Protein AF-A0A836WP40-F1 (afdb_monomer_lite)

Structure (mmCIF, N/CA/C/O backbone):
data_AF-A0A836WP40-F1
#
_entry.id   AF-A0A836WP40-F1
#
loop_
_atom_site.group_PDB
_atom_site.id
_atom_site.type_symbol
_atom_site.label_atom_id
_atom_site.label_alt_id
_atom_site.label_comp_id
_atom_site.label_asym_id
_atom_site.label_entity_id
_atom_site.label_seq_id
_atom_site.pdbx_PDB_ins_code
_atom_site.Cartn_x
_atom_site.Cartn_y
_atom_site.Cartn_z
_atom_site.occupancy
_atom_site.B_iso_or_equiv
_atom_site.auth_seq_id
_atom_site.auth_comp_id
_atom_site.auth_asym_id
_atom_site.auth_atom_id
_atom_site.pdbx_PDB_model_num
ATOM 1 N N . MET A 1 1 ? 6.397 5.178 21.755 1.00 40.31 1 MET A N 1
ATOM 2 C CA . MET A 1 1 ? 6.570 3.739 21.449 1.00 40.31 1 MET A CA 1
ATOM 3 C C . MET A 1 1 ? 5.247 2.961 21.453 1.00 40.31 1 MET A C 1
ATOM 5 O O . MET A 1 1 ? 5.167 1.991 20.722 1.00 40.31 1 MET A O 1
ATOM 9 N N . GLU A 1 2 ? 4.179 3.422 22.120 1.00 42.62 2 GLU A N 1
ATOM 10 C CA . GLU A 1 2 ? 2.852 2.752 22.155 1.00 42.62 2 GLU A CA 1
ATOM 11 C C . GLU A 1 2 ? 2.102 2.624 20.812 1.00 42.62 2 GLU A C 1
ATOM 13 O O . GLU A 1 2 ? 1.207 1.794 20.668 1.00 42.62 2 GLU A O 1
ATOM 18 N N . GLN A 1 3 ? 2.430 3.432 19.796 1.00 47.53 3 GLN A N 1
ATOM 19 C CA . GLN A 1 3 ? 1.734 3.343 18.506 1.00 47.53 3 GLN A CA 1
ATOM 20 C C . GLN A 1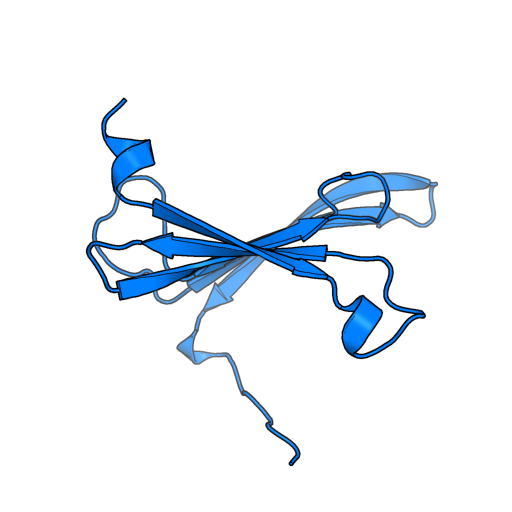 3 ? 1.988 2.010 17.795 1.00 47.53 3 GLN A C 1
ATOM 22 O O . GLN A 1 3 ? 1.074 1.522 17.145 1.00 47.53 3 GLN A O 1
ATOM 27 N N . ALA A 1 4 ? 3.172 1.402 17.934 1.00 55.56 4 ALA A N 1
ATOM 28 C CA . ALA A 1 4 ? 3.502 0.153 17.243 1.00 55.56 4 ALA A CA 1
ATOM 29 C C . ALA A 1 4 ? 2.743 -1.059 17.807 1.00 55.56 4 ALA A C 1
ATOM 31 O O . ALA A 1 4 ? 2.461 -1.997 17.069 1.00 55.56 4 ALA A O 1
ATOM 32 N N . GLU A 1 5 ? 2.349 -1.023 19.083 1.00 61.91 5 GLU A N 1
ATOM 33 C CA . GLU A 1 5 ? 1.643 -2.136 19.723 1.00 61.91 5 GLU A CA 1
ATOM 34 C C . GLU A 1 5 ? 0.207 -2.298 19.236 1.00 61.91 5 GLU A C 1
ATOM 36 O O . GLU A 1 5 ? -0.356 -3.378 19.374 1.00 61.91 5 GLU A O 1
ATOM 41 N N . ASN A 1 6 ? -0.395 -1.265 18.646 1.00 80.56 6 ASN A N 1
ATOM 42 C CA . ASN A 1 6 ? -1.795 -1.291 18.222 1.00 80.56 6 ASN A CA 1
ATOM 43 C C . ASN A 1 6 ? -1.995 -1.755 16.777 1.00 80.56 6 ASN A C 1
ATOM 45 O O . ASN A 1 6 ? -3.132 -2.007 16.378 1.00 80.56 6 ASN A O 1
ATOM 49 N N . TYR A 1 7 ? -0.916 -1.918 16.011 1.00 82.19 7 TYR A N 1
ATOM 50 C CA . TYR A 1 7 ? -0.994 -2.360 14.624 1.00 82.19 7 TYR A CA 1
ATOM 51 C C . TYR A 1 7 ? -0.330 -3.718 14.429 1.00 82.19 7 TYR A C 1
ATOM 53 O O . TYR A 1 7 ? 0.682 -4.035 15.047 1.00 82.19 7 TYR A O 1
ATOM 61 N N . VAL A 1 8 ? -0.903 -4.515 13.536 1.00 88.75 8 VAL A N 1
ATOM 62 C CA . VAL A 1 8 ? -0.300 -5.749 13.028 1.00 88.75 8 VAL A CA 1
ATOM 63 C C . VAL A 1 8 ? -0.089 -5.593 11.534 1.00 88.75 8 VAL A C 1
ATOM 65 O O . VAL A 1 8 ? -0.893 -4.963 10.843 1.00 88.75 8 VAL A O 1
ATOM 68 N N . THR A 1 9 ? 1.003 -6.172 11.041 1.00 89.62 9 THR A N 1
ATOM 69 C CA . THR A 1 9 ? 1.245 -6.285 9.605 1.00 89.62 9 THR A CA 1
ATOM 70 C C . THR A 1 9 ? 1.233 -7.744 9.183 1.00 89.62 9 THR A C 1
ATOM 72 O O . THR A 1 9 ? 1.809 -8.590 9.863 1.00 89.62 9 THR A O 1
ATOM 75 N N . LEU A 1 10 ? 0.564 -8.033 8.070 1.00 89.38 10 LEU A N 1
ATOM 76 C CA . LEU A 1 10 ? 0.578 -9.347 7.428 1.00 89.38 10 LEU A CA 1
ATOM 77 C C . LEU A 1 10 ? 1.198 -9.190 6.047 1.00 89.38 10 LEU A C 1
ATOM 79 O O . LEU A 1 10 ? 0.722 -8.378 5.257 1.00 89.38 10 LEU A O 1
ATOM 83 N N . ARG A 1 11 ? 2.259 -9.943 5.760 1.00 90.19 11 ARG A N 1
ATOM 84 C CA . ARG A 1 11 ? 2.946 -9.922 4.465 1.00 90.19 11 ARG A CA 1
ATOM 85 C C . ARG A 1 11 ? 2.559 -11.156 3.663 1.00 90.19 11 ARG A C 1
ATOM 87 O O . ARG A 1 11 ? 2.639 -12.270 4.170 1.00 90.19 11 ARG A O 1
ATOM 94 N N . MET A 1 12 ? 2.144 -10.942 2.423 1.00 89.12 12 MET A N 1
ATOM 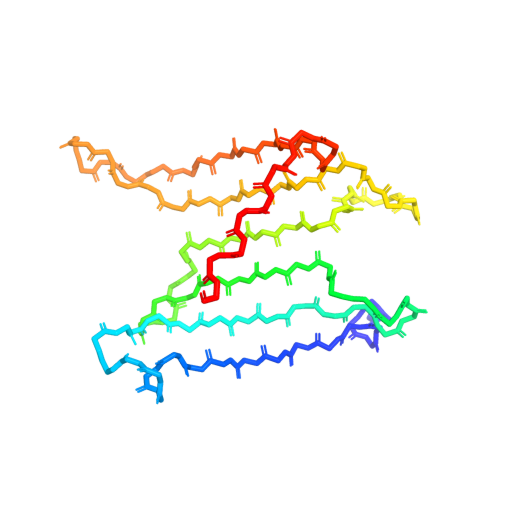95 C CA . MET A 1 12 ? 1.659 -11.971 1.514 1.00 89.12 12 MET A CA 1
ATOM 96 C C . MET A 1 12 ? 2.400 -11.873 0.184 1.00 89.12 12 MET A C 1
ATOM 98 O O . MET A 1 12 ? 2.488 -10.795 -0.405 1.00 89.12 12 MET A O 1
ATOM 102 N N . SER A 1 13 ? 2.900 -13.008 -0.301 1.00 85.00 13 SER A N 1
ATOM 103 C CA . SER A 1 13 ? 3.459 -13.121 -1.646 1.00 85.00 13 SER A CA 1
ATOM 104 C C . SER A 1 13 ? 2.396 -13.668 -2.589 1.00 85.00 13 SER A C 1
ATOM 106 O O . SER A 1 13 ? 1.835 -14.735 -2.335 1.00 85.00 13 SER A O 1
ATOM 108 N N . TYR A 1 14 ? 2.137 -12.976 -3.698 1.00 79.75 14 TYR A N 1
ATOM 109 C CA . TYR A 1 14 ? 1.200 -13.470 -4.711 1.00 79.75 14 TYR A CA 1
ATOM 110 C C . TYR A 1 14 ? 1.788 -14.564 -5.600 1.00 79.75 14 TYR A C 1
ATOM 112 O O . TYR A 1 14 ? 1.056 -15.139 -6.399 1.00 79.75 14 TYR A O 1
ATOM 120 N N . LYS A 1 15 ? 3.065 -14.926 -5.416 1.00 79.50 15 LYS A N 1
ATOM 121 C CA . LYS A 1 15 ? 3.723 -16.014 -6.157 1.00 79.50 15 LYS A CA 1
ATOM 122 C C . LYS A 1 15 ? 2.981 -17.349 -6.055 1.00 79.50 15 LYS A C 1
ATOM 124 O O . LYS A 1 15 ? 3.089 -18.171 -6.956 1.00 79.50 15 LYS A O 1
ATOM 129 N N . GLN A 1 16 ? 2.242 -17.561 -4.963 1.00 73.44 16 GLN A N 1
ATOM 130 C CA . GLN A 1 16 ? 1.407 -18.751 -4.766 1.00 73.44 16 GLN A CA 1
ATOM 131 C C . GLN A 1 16 ? 0.133 -18.748 -5.630 1.00 73.44 16 GLN A C 1
ATOM 133 O O . GLN A 1 16 ? -0.416 -19.814 -5.880 1.00 73.44 16 GLN A O 1
ATOM 138 N N . LEU A 1 17 ? -0.335 -17.574 -6.071 1.00 79.62 17 LEU A N 1
ATOM 139 C CA . LEU A 1 17 ? -1.509 -17.413 -6.938 1.00 79.62 17 LEU A CA 1
ATOM 140 C C . LEU A 1 17 ? -1.114 -17.292 -8.415 1.00 79.62 17 LEU A C 1
ATOM 142 O O . LEU A 1 17 ? -1.738 -17.909 -9.271 1.00 79.62 17 LEU A O 1
ATOM 146 N N . ASP A 1 18 ? -0.073 -16.513 -8.714 1.00 79.25 18 ASP A N 1
ATOM 147 C CA . ASP A 1 18 ? 0.503 -16.384 -10.052 1.00 79.25 18 ASP A CA 1
ATOM 148 C C . ASP A 1 18 ? 2.026 -16.173 -9.933 1.00 79.25 18 ASP A C 1
ATOM 150 O O . ASP A 1 18 ? 2.465 -15.123 -9.452 1.00 79.25 18 ASP A O 1
ATOM 154 N N . PRO A 1 19 ? 2.856 -17.128 -10.393 1.00 80.88 19 PRO A N 1
ATOM 155 C CA . PRO A 1 19 ? 4.316 -17.025 -10.333 1.00 80.88 19 PRO A CA 1
ATOM 156 C C . PRO A 1 19 ? 4.904 -15.827 -11.092 1.00 80.88 19 PRO A C 1
ATOM 158 O O . PRO A 1 19 ? 6.055 -15.456 -10.856 1.00 80.88 19 PRO A O 1
ATOM 161 N N . ARG A 1 20 ? 4.144 -15.225 -12.017 1.00 85.56 20 ARG A N 1
ATOM 162 C CA . ARG A 1 20 ? 4.552 -14.022 -12.756 1.00 85.56 20 ARG A CA 1
ATOM 163 C C . ARG A 1 20 ? 4.438 -12.765 -11.896 1.00 85.56 20 ARG A C 1
ATOM 165 O O . ARG A 1 20 ? 5.131 -11.787 -12.171 1.00 85.56 20 ARG A O 1
ATOM 172 N N . ILE A 1 21 ? 3.606 -12.787 -10.851 1.00 84.50 21 ILE A N 1
ATOM 173 C CA . ILE A 1 21 ? 3.481 -11.683 -9.901 1.00 84.50 21 ILE A CA 1
ATOM 174 C C . ILE A 1 21 ? 4.622 -11.786 -8.891 1.00 84.50 21 ILE A C 1
ATOM 176 O O . ILE A 1 21 ? 4.652 -12.629 -7.995 1.00 84.50 21 ILE A O 1
ATOM 180 N N . LYS A 1 22 ? 5.590 -10.892 -9.063 1.00 86.38 22 LYS A N 1
ATOM 181 C CA . LYS A 1 22 ? 6.799 -10.792 -8.235 1.00 86.38 22 LYS A CA 1
ATOM 182 C C . LYS A 1 22 ? 6.637 -9.856 -7.037 1.00 86.38 22 LYS A C 1
ATOM 184 O O . LYS A 1 22 ? 7.519 -9.786 -6.185 1.00 86.38 22 LYS A O 1
ATOM 189 N N . GLU A 1 23 ? 5.528 -9.134 -7.005 1.00 90.44 23 GLU A N 1
ATOM 190 C CA . GLU A 1 23 ? 5.198 -8.156 -5.983 1.00 90.44 23 GLU A CA 1
ATOM 191 C C . GLU A 1 23 ? 4.666 -8.833 -4.720 1.00 90.44 23 GLU A C 1
ATOM 193 O O . GLU A 1 23 ? 4.078 -9.919 -4.749 1.00 90.44 23 GLU A O 1
ATOM 198 N N . GLU A 1 24 ? 4.854 -8.156 -3.597 1.00 91.69 24 GLU A N 1
ATOM 199 C CA . GLU A 1 24 ? 4.371 -8.598 -2.300 1.00 91.69 24 GLU A CA 1
ATOM 200 C C . GLU A 1 24 ? 3.500 -7.522 -1.670 1.00 91.69 24 GLU A C 1
ATOM 202 O O . GLU A 1 24 ? 3.835 -6.336 -1.688 1.00 91.69 24 GLU A O 1
ATOM 207 N N . THR A 1 25 ? 2.398 -7.948 -1.063 1.00 92.00 25 THR A N 1
ATOM 208 C CA . THR A 1 25 ? 1.484 -7.052 -0.361 1.00 92.00 25 THR A CA 1
ATOM 209 C C . THR A 1 25 ? 1.687 -7.173 1.137 1.00 92.00 25 THR A C 1
ATOM 211 O O . THR A 1 25 ? 1.709 -8.267 1.697 1.00 92.00 25 THR A O 1
ATOM 214 N N . VAL A 1 26 ? 1.781 -6.032 1.809 1.00 93.00 26 VAL A N 1
ATOM 215 C CA . VAL A 1 26 ? 1.705 -5.920 3.262 1.00 93.00 26 VAL A CA 1
ATOM 216 C C . VAL A 1 26 ? 0.377 -5.275 3.628 1.00 93.00 26 VAL A C 1
ATOM 218 O O . VAL A 1 26 ? 0.102 -4.144 3.233 1.00 93.00 26 VAL A O 1
ATOM 221 N N . LEU A 1 27 ? -0.438 -5.980 4.402 1.00 90.94 27 LEU A N 1
ATOM 222 C CA . LEU A 1 27 ? -1.670 -5.473 4.995 1.00 90.94 27 LEU A CA 1
ATOM 223 C C . LEU A 1 27 ? -1.342 -4.822 6.338 1.00 90.94 27 LEU A C 1
ATOM 225 O O . LEU A 1 27 ? -0.604 -5.402 7.130 1.00 90.94 27 LEU A O 1
ATOM 229 N N . LEU A 1 28 ? -1.901 -3.644 6.607 1.00 87.50 28 LEU A N 1
ATOM 230 C CA . LEU A 1 28 ? -1.812 -2.956 7.894 1.00 87.50 28 LEU A CA 1
ATOM 231 C C . LEU A 1 28 ? -3.172 -3.023 8.589 1.00 87.50 28 LEU A C 1
ATOM 233 O O . LEU A 1 28 ? -4.171 -2.550 8.045 1.00 87.50 28 LEU A O 1
ATOM 237 N N . ILE A 1 29 ? -3.207 -3.595 9.790 1.00 85.62 29 ILE A N 1
ATOM 238 C CA . ILE A 1 29 ? -4.428 -3.843 10.564 1.00 85.62 29 ILE A CA 1
ATOM 239 C C . ILE A 1 29 ? -4.331 -3.089 11.891 1.00 85.62 29 ILE A C 1
ATOM 241 O O . ILE A 1 29 ? -3.356 -3.270 12.618 1.00 85.62 29 ILE A O 1
ATOM 245 N N . ASP A 1 30 ? -5.327 -2.262 12.220 1.00 82.75 30 ASP A N 1
ATOM 246 C CA . ASP A 1 30 ? -5.478 -1.661 13.555 1.00 82.75 30 ASP A CA 1
ATOM 247 C C . ASP A 1 30 ? -6.249 -2.640 14.447 1.00 82.75 30 ASP A C 1
ATOM 249 O O . ASP A 1 30 ? -7.430 -2.918 14.211 1.00 82.75 30 ASP A O 1
ATOM 253 N N . LYS A 1 31 ? -5.580 -3.174 15.474 1.00 82.88 31 LYS A N 1
ATOM 254 C CA . LYS A 1 31 ? -6.152 -4.166 16.395 1.00 82.88 31 LYS A CA 1
ATOM 255 C C . LYS A 1 31 ? -7.298 -3.605 17.229 1.00 82.88 31 LYS A C 1
ATOM 257 O O . LYS A 1 31 ? -8.187 -4.359 17.602 1.00 82.88 31 LYS A O 1
ATOM 262 N N . ARG A 1 32 ? -7.301 -2.300 17.513 1.00 81.75 32 ARG A N 1
ATOM 263 C CA . ARG A 1 32 ? -8.340 -1.667 18.343 1.00 81.75 32 ARG A CA 1
ATOM 264 C C . ARG A 1 32 ? -9.669 -1.611 17.607 1.00 81.75 32 ARG A C 1
ATOM 266 O O . ARG A 1 32 ? -10.721 -1.751 18.216 1.00 81.75 32 ARG A O 1
ATOM 273 N N . LEU A 1 33 ? -9.605 -1.396 16.294 1.00 75.75 33 LEU A N 1
ATOM 274 C CA . LEU A 1 33 ? -10.784 -1.345 15.435 1.00 75.75 33 LEU A CA 1
ATOM 275 C C . LEU A 1 33 ? -11.120 -2.697 14.804 1.00 75.75 33 LEU A C 1
ATOM 277 O O . LEU A 1 33 ? -12.194 -2.825 14.223 1.00 75.75 33 LEU A O 1
ATOM 281 N N . ASN A 1 34 ? -10.203 -3.669 14.882 1.00 79.19 34 ASN A N 1
ATOM 282 C CA . ASN A 1 34 ? -10.261 -4.935 14.156 1.00 79.19 34 ASN A CA 1
ATOM 283 C C . ASN A 1 34 ? -10.524 -4.724 12.651 1.00 79.19 34 ASN A C 1
ATOM 285 O O . ASN A 1 34 ? -11.400 -5.349 12.053 1.00 79.19 34 ASN A O 1
ATOM 289 N N . LYS A 1 35 ? -9.808 -3.766 12.048 1.00 78.94 35 LYS A N 1
ATOM 290 C CA . LYS A 1 35 ? -10.001 -3.347 10.652 1.00 78.94 35 LYS A CA 1
ATOM 291 C C . LYS A 1 35 ? -8.672 -3.184 9.932 1.00 78.94 35 LYS A C 1
ATOM 293 O O . LYS A 1 35 ? -7.680 -2.751 10.517 1.00 78.94 35 LYS A O 1
ATOM 298 N N . MET A 1 36 ? -8.675 -3.490 8.636 1.00 81.62 36 MET A N 1
ATOM 299 C CA . MET A 1 36 ? -7.584 -3.126 7.739 1.00 81.62 36 MET A CA 1
ATOM 300 C C . MET A 1 36 ? -7.616 -1.617 7.501 1.00 81.62 36 MET A C 1
ATOM 302 O O . MET A 1 36 ? -8.650 -1.060 7.143 1.00 81.62 36 MET A O 1
ATOM 306 N N . VAL A 1 37 ? -6.478 -0.964 7.703 1.00 83.19 37 VAL A N 1
ATOM 307 C CA . VAL A 1 37 ? -6.343 0.499 7.634 1.00 83.19 37 VAL A CA 1
ATOM 308 C C . VAL A 1 37 ? -5.411 0.947 6.514 1.00 83.19 37 VAL A C 1
ATOM 310 O O . VAL A 1 37 ? -5.343 2.128 6.177 1.00 83.19 37 VAL A O 1
ATOM 313 N N . GLY A 1 38 ? -4.716 0.001 5.888 1.00 87.12 38 GLY A N 1
ATOM 314 C CA . GLY A 1 38 ? -3.968 0.257 4.674 1.00 87.12 38 GLY A CA 1
ATOM 315 C C . GLY A 1 38 ? -3.331 -0.991 4.090 1.00 87.12 38 GLY A C 1
ATOM 316 O O . GLY A 1 38 ? -3.313 -2.058 4.704 1.00 87.12 38 GLY A O 1
ATOM 317 N N . THR A 1 39 ? -2.771 -0.823 2.902 1.00 91.00 39 THR A N 1
ATOM 318 C CA . THR A 1 39 ? -1.928 -1.808 2.235 1.00 91.00 39 THR A CA 1
ATOM 319 C C . THR A 1 39 ? -0.672 -1.144 1.696 1.00 91.00 39 THR A C 1
ATOM 321 O O . THR A 1 39 ? -0.632 0.059 1.427 1.00 91.00 39 THR A O 1
ATOM 324 N N . ARG A 1 40 ? 0.381 -1.934 1.526 1.00 93.25 40 ARG A N 1
ATOM 325 C CA . ARG A 1 40 ? 1.589 -1.543 0.807 1.00 93.25 40 ARG A CA 1
ATOM 326 C C . ARG A 1 40 ? 1.956 -2.626 -0.182 1.00 93.25 40 ARG A C 1
ATOM 328 O O . ARG A 1 40 ? 1.875 -3.796 0.166 1.00 93.25 40 ARG A O 1
ATOM 335 N N . ILE A 1 41 ? 2.383 -2.228 -1.370 1.00 92.88 41 ILE A N 1
ATOM 336 C CA . ILE A 1 41 ? 2.882 -3.138 -2.399 1.00 92.88 41 ILE A CA 1
ATOM 337 C C . ILE A 1 41 ? 4.376 -2.893 -2.541 1.00 92.88 41 ILE A C 1
ATOM 339 O O . ILE A 1 41 ? 4.811 -1.749 -2.705 1.00 92.88 41 ILE A O 1
ATOM 343 N N . TYR A 1 42 ? 5.145 -3.968 -2.462 1.00 92.88 42 TYR A N 1
ATOM 344 C CA . TYR A 1 42 ? 6.588 -3.977 -2.609 1.00 92.88 42 TYR A CA 1
ATOM 345 C C . TYR A 1 42 ? 6.979 -4.778 -3.847 1.00 92.88 42 TYR A C 1
ATOM 347 O O . TYR A 1 42 ? 6.343 -5.775 -4.176 1.00 92.88 42 TYR A O 1
ATOM 355 N N . SER A 1 43 ? 8.042 -4.351 -4.519 1.00 90.50 43 SER A N 1
ATOM 356 C CA . SER A 1 43 ? 8.695 -5.141 -5.565 1.00 90.50 43 SER A CA 1
ATOM 357 C C . SER A 1 43 ? 9.423 -6.355 -4.976 1.00 90.50 43 SER A C 1
ATOM 359 O O . SER A 1 43 ? 9.647 -6.433 -3.765 1.00 90.50 43 SER A O 1
ATOM 361 N N . GLU A 1 44 ? 9.894 -7.256 -5.844 1.00 87.44 44 GLU A N 1
ATOM 362 C CA . GLU A 1 44 ? 10.752 -8.384 -5.443 1.00 87.44 44 GLU A CA 1
ATOM 363 C C . GLU A 1 44 ? 12.044 -7.955 -4.733 1.00 87.44 44 GLU A C 1
ATOM 365 O O . GLU A 1 44 ? 12.575 -8.699 -3.914 1.00 87.44 44 GLU A O 1
ATOM 370 N N . ASN A 1 45 ? 12.510 -6.731 -4.993 1.00 90.12 45 ASN A N 1
ATOM 371 C CA . ASN A 1 45 ? 13.716 -6.160 -4.397 1.00 90.12 45 ASN A CA 1
ATOM 372 C C . ASN A 1 45 ? 13.421 -5.349 -3.123 1.00 90.12 45 ASN A C 1
ATOM 374 O O . ASN A 1 45 ? 14.249 -4.550 -2.696 1.00 90.12 45 ASN A O 1
ATOM 378 N N . ASN A 1 46 ? 12.242 -5.520 -2.514 1.00 88.56 46 ASN A N 1
ATOM 379 C CA . ASN A 1 46 ? 11.775 -4.761 -1.348 1.00 88.56 46 ASN A CA 1
ATOM 380 C C . ASN A 1 46 ? 11.609 -3.245 -1.573 1.00 88.56 46 ASN A C 1
ATOM 382 O O . ASN A 1 46 ? 11.439 -2.499 -0.607 1.00 88.56 46 ASN A O 1
ATOM 386 N N . GLU A 1 47 ? 11.598 -2.757 -2.817 1.00 91.56 47 GLU A N 1
ATOM 387 C CA . GLU A 1 47 ? 11.237 -1.357 -3.071 1.00 91.56 47 GLU A CA 1
ATOM 388 C C . GLU A 1 47 ? 9.735 -1.144 -2.877 1.00 91.56 47 GLU A C 1
ATOM 390 O O . GLU A 1 47 ? 8.935 -1.887 -3.441 1.00 91.56 47 GLU A O 1
ATOM 395 N N . LEU A 1 48 ? 9.345 -0.107 -2.130 1.00 91.19 48 LEU A N 1
ATOM 396 C CA . LEU A 1 48 ? 7.944 0.289 -1.980 1.00 91.19 48 LEU A CA 1
ATOM 397 C C . LEU A 1 48 ? 7.415 0.884 -3.294 1.00 91.19 48 LEU A C 1
ATOM 399 O O . LEU A 1 48 ? 7.860 1.951 -3.720 1.00 91.19 48 LEU A O 1
ATOM 403 N N . LEU A 1 49 ? 6.436 0.216 -3.901 1.00 91.69 49 LEU A N 1
ATOM 404 C CA . LEU A 1 49 ? 5.797 0.629 -5.152 1.00 91.69 49 LEU A CA 1
ATOM 405 C C . LEU A 1 49 ? 4.543 1.466 -4.899 1.00 91.69 49 LEU A C 1
ATOM 407 O O . LEU A 1 49 ? 4.317 2.474 -5.571 1.00 91.69 49 LEU A O 1
ATOM 411 N N . GLN A 1 50 ? 3.744 1.069 -3.905 1.00 92.62 50 GLN A N 1
ATOM 412 C CA . GLN A 1 50 ? 2.471 1.714 -3.601 1.00 92.62 50 GLN A CA 1
ATOM 413 C C . GLN A 1 50 ? 2.142 1.645 -2.110 1.00 92.62 50 GLN A C 1
ATOM 415 O O . GLN A 1 50 ? 2.418 0.650 -1.446 1.00 92.62 50 GLN A O 1
ATOM 420 N N . SER A 1 51 ? 1.516 2.692 -1.579 1.00 90.56 51 SER A N 1
ATOM 421 C CA . SER A 1 51 ? 0.843 2.697 -0.277 1.00 90.56 51 SER A CA 1
ATOM 422 C C . SER A 1 51 ? -0.600 3.137 -0.447 1.00 90.56 51 SER A C 1
ATOM 424 O O . SER A 1 51 ? -0.856 4.170 -1.054 1.00 90.56 51 SER A O 1
ATOM 426 N N . THR A 1 52 ? -1.529 2.382 0.122 1.00 88.19 52 THR A N 1
ATOM 427 C CA . THR A 1 52 ? -2.954 2.709 0.151 1.00 88.19 52 THR A CA 1
ATOM 428 C C . THR A 1 52 ? -3.385 2.823 1.605 1.00 88.19 52 THR A C 1
ATOM 430 O O . THR A 1 52 ? -3.086 1.938 2.399 1.00 88.19 52 THR A O 1
ATOM 433 N N . PHE A 1 53 ? -4.077 3.896 1.971 1.00 84.25 53 PHE A N 1
ATOM 434 C CA . PHE A 1 53 ? -4.598 4.116 3.318 1.00 84.25 53 PHE A CA 1
ATOM 435 C C . PHE A 1 53 ? -6.116 4.253 3.258 1.00 84.25 53 PHE A C 1
ATOM 437 O O . PHE A 1 53 ? -6.636 5.066 2.490 1.00 84.25 53 PHE A O 1
ATOM 444 N N . PHE A 1 54 ? -6.813 3.464 4.072 1.00 80.31 54 PHE A N 1
ATOM 445 C CA . PHE A 1 54 ? -8.271 3.421 4.120 1.00 80.31 54 PHE A CA 1
ATOM 446 C C . PHE A 1 54 ? -8.767 4.239 5.298 1.00 80.31 54 PHE A C 1
ATOM 448 O O . PHE A 1 54 ? -8.624 3.830 6.443 1.00 80.31 54 PHE A O 1
ATOM 455 N N . GLY A 1 55 ? -9.358 5.394 5.023 1.00 69.56 55 GLY A N 1
ATOM 456 C CA . GLY A 1 55 ? -10.064 6.166 6.032 1.00 69.56 55 GLY A CA 1
ATOM 457 C C . GLY A 1 55 ? -9.214 6.743 7.161 1.00 69.56 55 GLY A C 1
ATOM 458 O O . GLY A 1 55 ? -9.759 7.021 8.221 1.00 69.56 55 GLY A O 1
ATOM 459 N N . TYR A 1 56 ? -7.918 6.988 6.954 1.00 59.59 56 TYR A N 1
ATOM 460 C CA . TYR A 1 56 ? -7.092 7.695 7.940 1.00 59.59 56 TYR A CA 1
ATOM 461 C C . TYR A 1 56 ? -6.511 8.992 7.382 1.00 59.59 56 TYR A C 1
ATOM 463 O O . TYR A 1 56 ? -5.750 8.989 6.414 1.00 59.59 56 TYR A O 1
ATOM 471 N N . SER A 1 57 ? -6.810 10.095 8.069 1.00 52.84 57 SER A N 1
ATOM 472 C CA . SER A 1 57 ? -5.930 11.261 8.145 1.00 52.84 57 SER A CA 1
ATOM 473 C C . SER A 1 57 ? -5.128 11.162 9.438 1.00 52.84 57 SER A C 1
ATOM 475 O O . SER A 1 57 ? -5.622 10.704 10.470 1.00 52.84 57 SER A O 1
ATOM 477 N N . LYS A 1 58 ? -3.856 11.557 9.388 1.00 48.09 58 LYS A N 1
ATOM 478 C CA . LYS A 1 58 ? -2.984 11.560 10.563 1.00 48.09 58 LYS A CA 1
ATOM 479 C C . LYS A 1 58 ? -3.563 12.530 11.605 1.00 48.09 58 LYS A C 1
ATOM 481 O O . LYS A 1 58 ? -3.547 13.731 11.375 1.00 48.09 58 LYS A O 1
ATOM 486 N N . GLY A 1 59 ? -4.016 12.010 12.748 1.00 52.31 59 GLY A N 1
ATOM 487 C CA . GLY A 1 59 ? -4.502 12.812 13.881 1.00 52.31 59 GLY A CA 1
ATOM 488 C C . GLY A 1 59 ? -6.014 12.779 14.120 1.00 52.31 59 GLY A C 1
ATOM 489 O O . GLY A 1 59 ? -6.456 13.312 15.132 1.00 52.31 59 GLY A O 1
ATOM 490 N N . GLU A 1 60 ? -6.801 12.120 13.265 1.00 46.16 60 GLU A N 1
ATOM 491 C CA . GLU A 1 60 ? -8.250 11.992 13.459 1.00 46.16 60 GLU A CA 1
ATOM 492 C C . GLU A 1 60 ? -8.655 10.548 13.781 1.00 46.16 60 GLU A C 1
ATOM 494 O O . GLU A 1 60 ? -8.247 9.599 13.117 1.00 46.16 60 GLU A O 1
ATOM 499 N N . VAL A 1 61 ? -9.471 10.386 14.829 1.00 44.28 61 VAL A N 1
ATOM 500 C CA . VAL A 1 61 ? -10.019 9.094 15.296 1.00 44.28 61 VAL A CA 1
ATOM 501 C C . VAL A 1 61 ? -11.225 8.650 14.447 1.00 44.28 61 VAL A C 1
ATOM 503 O O . VAL A 1 61 ? -11.726 7.537 14.594 1.00 44.28 61 VAL A O 1
ATOM 506 N N . LYS A 1 62 ? -11.710 9.504 13.536 1.00 47.91 62 LYS A N 1
ATOM 507 C CA . LYS A 1 62 ? -12.833 9.192 12.648 1.00 47.91 62 LYS A CA 1
ATOM 508 C C . LYS A 1 62 ? -12.329 8.635 11.323 1.00 47.91 62 LYS A C 1
ATOM 510 O O . LYS A 1 62 ? -11.466 9.232 10.688 1.00 47.91 62 LYS A O 1
ATOM 515 N N . SER A 1 63 ? -12.923 7.519 10.899 1.00 55.41 63 SER A N 1
ATOM 516 C CA . SER A 1 63 ? -12.726 6.977 9.558 1.00 55.41 63 SER A CA 1
ATOM 517 C C . SER A 1 63 ? -13.073 8.048 8.526 1.00 55.41 63 SER A C 1
ATOM 519 O O . SER A 1 63 ? -14.237 8.443 8.416 1.00 55.41 63 SER A O 1
ATOM 521 N N . LEU A 1 64 ? -12.090 8.523 7.768 1.00 59.31 64 LEU A N 1
ATOM 522 C CA . LEU A 1 64 ? -12.373 9.318 6.585 1.00 59.31 64 LEU A CA 1
ATOM 523 C C . LEU A 1 64 ? -13.120 8.452 5.574 1.00 59.31 64 LEU A C 1
ATOM 525 O O . LEU A 1 64 ? -12.774 7.299 5.326 1.00 59.31 64 LEU A O 1
ATOM 529 N N . ASN A 1 65 ? -14.126 9.034 4.939 1.00 68.69 65 ASN A N 1
ATOM 530 C CA . ASN A 1 65 ? -14.783 8.439 3.784 1.00 68.69 65 ASN A CA 1
ATOM 531 C C . ASN A 1 65 ? -13.896 8.604 2.535 1.00 68.69 65 ASN A C 1
ATOM 533 O O . ASN A 1 65 ? -14.286 9.231 1.551 1.00 68.69 65 ASN A O 1
ATOM 537 N N . ALA A 1 66 ? -12.641 8.153 2.622 1.00 73.62 66 ALA A N 1
ATOM 538 C CA . ALA A 1 66 ? -11.653 8.332 1.574 1.00 73.62 66 ALA A CA 1
ATOM 539 C C . ALA A 1 66 ? -10.557 7.258 1.579 1.00 73.62 66 ALA A C 1
ATOM 541 O O . ALA A 1 66 ? -10.137 6.762 2.625 1.00 73.62 66 ALA A O 1
ATOM 542 N N . ILE A 1 67 ? -10.056 6.959 0.386 1.00 82.31 67 ILE A N 1
ATOM 543 C CA . ILE A 1 67 ? -8.863 6.169 0.122 1.00 82.31 67 ILE A CA 1
ATOM 544 C C . ILE A 1 67 ? -7.790 7.110 -0.403 1.00 82.31 67 ILE A C 1
ATOM 546 O O . ILE A 1 67 ? -7.991 7.795 -1.409 1.00 82.31 67 ILE A O 1
ATOM 550 N N . LYS A 1 68 ? -6.639 7.118 0.265 1.00 84.62 68 LYS A N 1
ATOM 551 C CA . LYS A 1 68 ? -5.439 7.786 -0.229 1.00 84.62 68 LYS A CA 1
ATOM 552 C C . LYS A 1 68 ? -4.489 6.743 -0.793 1.00 84.62 68 LYS A C 1
ATOM 554 O O . LYS A 1 68 ? -4.071 5.852 -0.057 1.00 84.62 68 LYS A O 1
ATOM 559 N N . THR A 1 69 ? -4.093 6.906 -2.048 1.00 86.06 69 THR A N 1
ATOM 560 C CA . THR A 1 69 ? -3.076 6.067 -2.686 1.00 86.06 69 THR A CA 1
ATOM 561 C C . THR A 1 69 ? -1.869 6.914 -3.039 1.00 86.06 69 THR A C 1
ATOM 563 O O . THR A 1 69 ? -1.989 8.007 -3.586 1.00 86.06 69 THR A O 1
ATOM 566 N N . GLU A 1 70 ? -0.694 6.407 -2.704 1.00 88.75 70 GLU A N 1
ATOM 567 C CA . GLU A 1 70 ? 0.596 6.973 -3.050 1.00 88.75 70 GLU A CA 1
ATOM 568 C C . GLU A 1 70 ? 1.365 5.936 -3.864 1.00 88.75 70 GLU A C 1
ATOM 570 O O . GLU A 1 70 ? 1.668 4.865 -3.344 1.00 88.75 70 GLU A O 1
ATOM 575 N N . GLN A 1 71 ? 1.684 6.238 -5.119 1.00 91.81 71 GLN A N 1
ATOM 576 C CA . GLN A 1 71 ? 2.320 5.297 -6.042 1.00 91.81 71 GLN A CA 1
ATOM 577 C C . GLN A 1 71 ? 3.572 5.909 -6.671 1.00 91.81 71 GLN A C 1
ATOM 579 O O . GLN A 1 71 ? 3.584 7.085 -7.044 1.00 91.81 71 GLN A O 1
ATOM 584 N N . LYS A 1 72 ? 4.628 5.105 -6.807 1.00 89.19 72 LYS A N 1
ATOM 585 C CA . LYS A 1 72 ? 5.814 5.453 -7.595 1.00 89.19 72 LYS A CA 1
ATOM 586 C C . LYS A 1 72 ? 5.505 5.197 -9.072 1.00 89.19 72 LYS A C 1
ATOM 588 O O . LYS A 1 72 ? 5.190 4.073 -9.448 1.00 89.19 72 LYS A O 1
ATOM 593 N N . VAL A 1 73 ? 5.590 6.234 -9.900 1.00 88.75 73 VAL A N 1
ATOM 594 C CA . VAL A 1 73 ? 5.336 6.153 -11.347 1.00 88.75 73 VAL A CA 1
ATOM 595 C C . VAL A 1 73 ? 6.564 6.661 -12.091 1.00 88.75 73 VAL A C 1
ATOM 597 O O . VAL A 1 73 ? 7.142 7.682 -11.716 1.00 88.75 73 VAL A O 1
ATOM 600 N N . ILE A 1 74 ? 6.962 5.951 -13.145 1.00 88.75 74 ILE A N 1
ATOM 601 C CA . ILE A 1 74 ? 8.030 6.374 -14.053 1.00 88.75 74 ILE A CA 1
ATOM 602 C C . ILE A 1 74 ? 7.368 7.022 -15.268 1.00 88.75 74 ILE A C 1
ATOM 604 O O . ILE A 1 74 ? 6.577 6.390 -15.963 1.00 8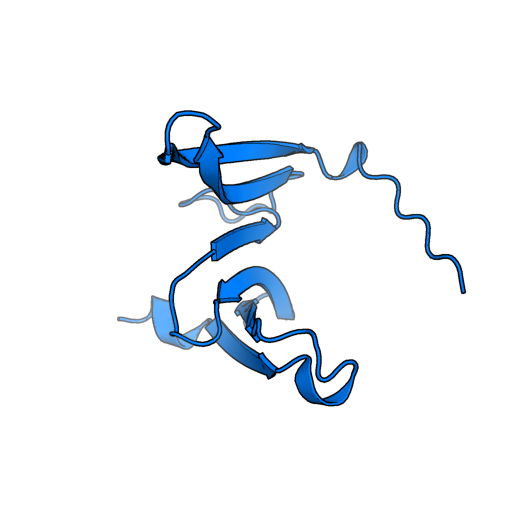8.75 74 ILE A O 1
ATOM 608 N N . LEU A 1 75 ? 7.654 8.302 -15.496 1.00 89.12 75 LEU A N 1
ATOM 609 C CA . LEU A 1 75 ? 7.159 9.034 -16.661 1.00 89.12 75 LEU A CA 1
ATOM 610 C C . LEU A 1 75 ? 7.871 8.568 -17.944 1.00 89.12 75 LEU A C 1
ATOM 612 O O . LEU A 1 75 ? 8.988 8.059 -17.854 1.00 89.12 75 LEU A O 1
ATOM 616 N N . PRO A 1 76 ? 7.317 8.835 -19.145 1.00 92.69 76 PRO A N 1
ATOM 617 C CA . PRO A 1 76 ? 7.998 8.543 -20.412 1.00 92.69 76 PRO A CA 1
ATOM 618 C C . PRO A 1 76 ? 9.402 9.160 -20.528 1.00 92.69 76 PRO A C 1
ATOM 620 O O . PRO A 1 76 ? 10.260 8.627 -21.218 1.00 92.69 76 PRO A O 1
ATOM 623 N N . SER A 1 77 ? 9.661 10.257 -19.810 1.00 91.38 77 SER A N 1
ATOM 624 C CA . SER A 1 77 ? 10.981 10.892 -19.707 1.00 91.38 77 SER A CA 1
ATOM 625 C C . SER A 1 77 ? 11.994 10.125 -18.843 1.00 91.38 77 SER A C 1
ATOM 627 O O . SER A 1 77 ? 13.104 10.608 -18.639 1.00 91.38 77 SER A O 1
ATOM 629 N N . GLY A 1 78 ? 11.617 8.984 -18.260 1.00 90.12 78 GLY A N 1
ATOM 630 C CA . GLY A 1 78 ? 12.422 8.224 -17.300 1.00 90.12 78 GLY A CA 1
ATOM 631 C C . GLY A 1 78 ? 12.417 8.800 -15.879 1.00 90.12 78 GLY A C 1
ATOM 632 O O . GLY A 1 78 ? 12.961 8.192 -14.958 1.00 90.12 78 GLY A O 1
ATOM 633 N N . LYS A 1 79 ? 11.783 9.959 -15.654 1.00 92.06 79 LYS A N 1
ATOM 634 C CA . LYS A 1 79 ? 11.700 10.580 -14.327 1.00 92.06 79 LYS A CA 1
ATOM 635 C C . LYS A 1 79 ? 10.743 9.805 -13.418 1.00 92.06 79 LYS A C 1
ATOM 637 O O . LYS A 1 79 ? 9.570 9.637 -13.746 1.00 92.06 79 LYS A O 1
ATOM 642 N N . SER A 1 80 ? 11.223 9.421 -12.236 1.00 90.06 80 SER A N 1
ATOM 643 C CA . SER A 1 80 ? 10.386 8.865 -11.168 1.00 90.06 80 SER A CA 1
ATOM 644 C C . SER A 1 80 ? 9.655 9.985 -10.426 1.00 90.06 80 SER A C 1
ATOM 646 O O . SER A 1 80 ? 10.282 10.924 -9.932 1.00 90.06 80 SER A O 1
ATOM 648 N N . ILE A 1 81 ? 8.337 9.863 -10.299 1.00 91.00 81 ILE A N 1
ATOM 649 C CA . ILE A 1 81 ? 7.491 10.760 -9.506 1.00 91.00 81 ILE A CA 1
ATOM 650 C C . ILE A 1 81 ? 6.647 9.968 -8.504 1.00 91.00 81 ILE A C 1
ATOM 652 O O . ILE A 1 81 ? 6.444 8.762 -8.651 1.00 91.00 81 ILE A O 1
ATOM 656 N N . LYS A 1 82 ? 6.137 10.663 -7.485 1.00 91.06 82 LYS A N 1
ATOM 657 C CA . LYS A 1 82 ? 5.141 10.128 -6.555 1.00 91.06 82 LYS A CA 1
ATOM 658 C C . LYS A 1 82 ? 3.770 10.669 -6.944 1.00 91.06 82 LYS A C 1
ATOM 660 O O . LYS A 1 82 ? 3.503 11.853 -6.757 1.00 91.06 82 LYS A O 1
ATOM 665 N N . MET A 1 83 ? 2.918 9.810 -7.486 1.00 91.00 83 MET A N 1
ATOM 666 C CA . MET A 1 83 ? 1.524 10.139 -7.756 1.00 91.00 83 MET A CA 1
ATOM 667 C C . MET A 1 83 ? 0.712 9.959 -6.472 1.00 91.00 83 MET A C 1
ATOM 669 O O . MET A 1 83 ? 0.857 8.947 -5.785 1.00 91.00 83 MET A O 1
ATOM 673 N N . ILE A 1 84 ? -0.121 10.945 -6.136 1.00 87.19 84 ILE A N 1
ATOM 674 C CA . ILE A 1 84 ? -1.004 10.903 -4.967 1.00 87.19 84 ILE A CA 1
ATOM 675 C C . ILE A 1 84 ? -2.438 11.065 -5.453 1.00 87.19 84 ILE A C 1
ATOM 677 O O . ILE A 1 84 ? -2.772 12.077 -6.063 1.00 87.19 84 ILE A O 1
ATOM 681 N N . THR A 1 85 ? -3.289 10.091 -5.150 1.00 84.31 85 THR A N 1
ATOM 682 C CA . THR A 1 85 ? -4.721 10.139 -5.458 1.00 84.31 85 THR A CA 1
ATOM 683 C C . THR A 1 85 ? -5.529 10.066 -4.172 1.00 84.31 85 THR A C 1
ATOM 685 O O . THR A 1 85 ? -5.224 9.257 -3.296 1.00 84.31 85 THR A O 1
ATOM 688 N N . ASN A 1 86 ? -6.584 10.872 -4.078 1.00 81.25 86 ASN A N 1
ATOM 689 C CA . ASN A 1 86 ? -7.558 10.812 -2.992 1.00 81.25 86 ASN A CA 1
ATOM 690 C C . ASN A 1 86 ? -8.929 10.517 -3.599 1.00 81.25 86 ASN A C 1
ATOM 692 O O . ASN A 1 86 ? -9.434 11.316 -4.384 1.00 81.25 86 ASN A O 1
ATOM 696 N N . SER A 1 87 ? -9.522 9.385 -3.236 1.00 79.25 87 SER A N 1
ATOM 697 C CA . SER A 1 87 ? -10.830 8.948 -3.734 1.00 79.25 87 SER A CA 1
ATOM 698 C C . SER A 1 87 ? -11.810 8.858 -2.576 1.00 79.25 87 SER A C 1
ATOM 700 O O . SER A 1 87 ? -11.433 8.350 -1.528 1.00 79.25 87 SER A O 1
ATOM 702 N N . LYS A 1 88 ? -13.055 9.318 -2.730 1.00 76.50 88 LYS A N 1
ATOM 703 C CA . LYS A 1 88 ? -14.104 9.091 -1.718 1.00 76.50 88 LYS A CA 1
ATOM 704 C C . LYS A 1 88 ? -14.612 7.651 -1.793 1.00 76.50 88 LYS A C 1
ATOM 706 O O . LYS A 1 88 ? -14.753 7.143 -2.902 1.00 76.50 88 LYS A O 1
ATOM 711 N N . ILE A 1 89 ? -14.894 7.010 -0.654 1.00 70.69 89 ILE A N 1
ATOM 712 C CA . ILE A 1 89 ? -15.345 5.603 -0.649 1.00 70.69 89 ILE A CA 1
ATOM 713 C C . ILE A 1 89 ? -16.759 5.482 -1.232 1.00 70.69 89 ILE A C 1
ATOM 715 O O . ILE A 1 89 ? -16.994 4.558 -2.002 1.00 70.69 89 ILE A O 1
ATOM 719 N N . ASP A 1 90 ? -17.645 6.457 -1.002 1.00 69.69 90 ASP A N 1
ATOM 720 C CA . ASP A 1 90 ? -18.994 6.478 -1.610 1.00 69.69 90 ASP A CA 1
ATOM 721 C C . ASP A 1 90 ? -18.988 6.452 -3.150 1.00 69.69 90 ASP A C 1
ATOM 723 O O . ASP A 1 90 ? -19.978 6.074 -3.768 1.00 69.69 90 ASP A O 1
ATOM 727 N N . ASN A 1 91 ? -17.878 6.846 -3.783 1.00 60.34 91 ASN A N 1
ATOM 728 C CA . ASN A 1 91 ? -17.740 6.872 -5.239 1.00 60.34 91 ASN A CA 1
ATOM 729 C C . ASN A 1 91 ? -17.096 5.591 -5.804 1.00 60.34 91 ASN A C 1
ATOM 731 O O . ASN A 1 91 ? -16.823 5.528 -7.004 1.00 60.34 91 ASN A O 1
ATOM 735 N N . LEU A 1 92 ? -16.801 4.587 -4.971 1.00 61.91 92 LEU A N 1
ATOM 736 C CA . LEU A 1 92 ? -16.181 3.341 -5.417 1.00 61.91 92 LEU A CA 1
ATOM 737 C C . LEU A 1 92 ? -17.251 2.318 -5.785 1.00 61.91 92 LEU A C 1
ATOM 739 O O . LEU A 1 92 ? -17.986 1.822 -4.937 1.00 61.91 92 LEU A O 1
ATOM 743 N N . THR A 1 93 ? -17.299 1.963 -7.066 1.00 51.34 93 THR A N 1
ATOM 744 C CA . THR A 1 93 ? -18.066 0.808 -7.537 1.00 51.34 93 THR A CA 1
ATOM 745 C C . THR A 1 93 ? -17.151 -0.410 -7.538 1.00 51.34 93 THR A C 1
ATOM 747 O O . THR A 1 93 ? -16.163 -0.445 -8.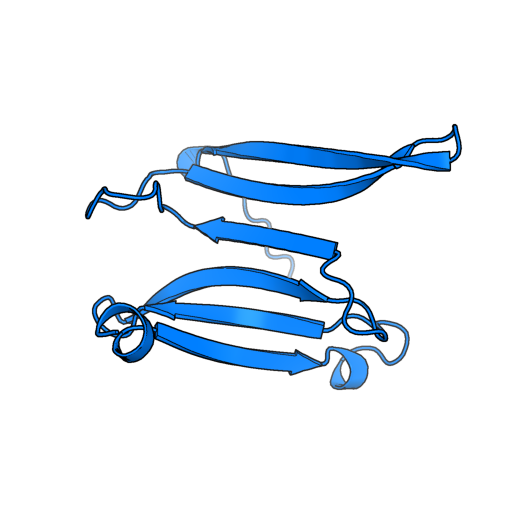271 1.00 51.34 93 THR A O 1
ATOM 750 N N . PHE A 1 94 ? -17.464 -1.408 -6.714 1.00 49.59 94 PHE A N 1
ATOM 751 C CA . PHE A 1 94 ? -16.779 -2.697 -6.737 1.00 49.59 94 PHE A CA 1
ATOM 752 C C . PHE A 1 94 ? -17.558 -3.646 -7.645 1.00 49.59 94 PHE A C 1
ATOM 754 O O . PHE A 1 94 ? -18.648 -4.083 -7.290 1.00 49.59 94 PHE A O 1
ATOM 761 N N . ASN A 1 95 ? -16.993 -3.980 -8.803 1.00 45.19 95 ASN A N 1
ATOM 762 C CA . ASN A 1 95 ? -17.490 -5.090 -9.608 1.00 45.19 95 ASN A CA 1
ATOM 763 C C . ASN A 1 95 ? -16.726 -6.347 -9.196 1.00 45.19 95 ASN A C 1
ATOM 765 O O . ASN A 1 95 ? -15.557 -6.508 -9.544 1.00 45.19 95 ASN A O 1
ATOM 769 N N . ILE A 1 9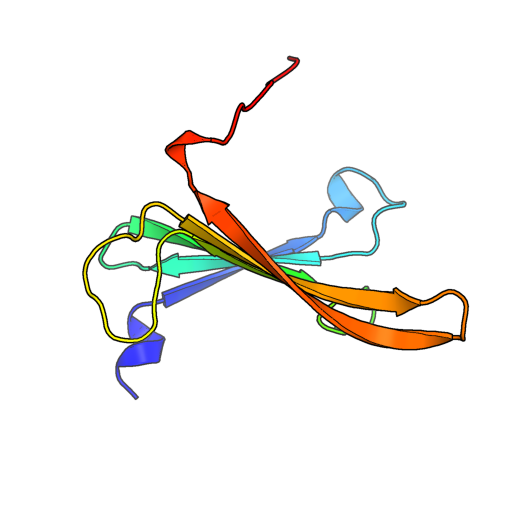6 ? -17.378 -7.214 -8.424 1.00 37.53 96 ILE A N 1
ATOM 770 C CA . ILE A 1 96 ? -16.881 -8.567 -8.182 1.00 37.53 96 ILE A CA 1
ATOM 771 C C . ILE A 1 96 ? -17.470 -9.435 -9.289 1.00 37.53 96 ILE A C 1
ATOM 773 O O . ILE A 1 96 ? -18.617 -9.865 -9.201 1.00 37.53 96 ILE A O 1
ATOM 777 N N . ASN A 1 97 ? -16.691 -9.664 -10.341 1.00 44.34 97 ASN A N 1
ATOM 778 C CA . ASN A 1 97 ? -17.014 -10.716 -11.295 1.00 44.34 97 ASN A CA 1
ATOM 779 C C . ASN A 1 97 ? -16.530 -12.030 -10.673 1.00 44.34 97 ASN A C 1
ATOM 781 O O . ASN A 1 97 ? -15.320 -12.247 -10.580 1.00 44.34 97 ASN A O 1
ATOM 785 N N . MET A 1 98 ? -17.475 -12.828 -10.167 1.00 35.97 98 MET A N 1
ATOM 786 C CA . MET A 1 98 ? -17.246 -14.221 -9.764 1.00 35.97 98 MET A CA 1
ATOM 787 C C . MET A 1 98 ? -17.401 -15.145 -10.964 1.00 35.97 98 MET A C 1
ATOM 789 O O . MET A 1 98 ? -18.331 -14.896 -11.765 1.00 35.97 98 MET A O 1
#

Radius of gyration: 15.37 Å; chains: 1; bounding box: 33×32×43 Å

pLDDT: mean 77.6, std 16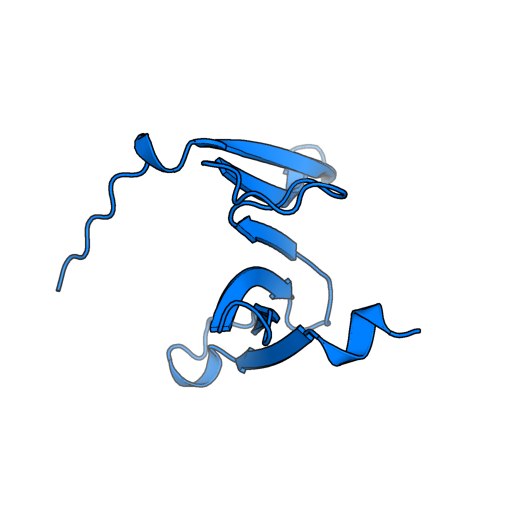.24, range [35.97, 93.25]

Sequence (98 aa):
MEQAENYVTLRMSYKQLDPRIKEETVLLIDKRLNKMVGTRIYSENNELLQSTFFGYSKGEVKSLNAIKTEQKVILPSGKSIKMITNSKIDNLTFNINM

Foldseek 3Di:
DVVVVQKDKDKAQCCVVPVVRQKIKIWIAGNVVRDTQKMWIAGNVRHTAKIKGFQDDPPDPGRAQKIWMWGWDQDPVRDTDIDIDIDGVVPDDDDDDD

Secondary structure (DSSP, 8-state):
-TTGGGEEEEEEEGGGT-TT---EEEEEEETTTTEEEEEEEE-TTS-EEEEEEES--TT-SS--SEEEEEEEEE-TTS-EEEEEEEEEGGG-------